Protein AF-A0AA88V5H9-F1 (afdb_monomer_lite)

Structure (mmCIF, N/CA/C/O backbone):
data_AF-A0AA88V5H9-F1
#
_entry.id   AF-A0AA88V5H9-F1
#
loop_
_atom_site.group_PDB
_atom_site.id
_atom_site.type_symbol
_atom_site.label_atom_id
_atom_site.label_alt_id
_atom_site.label_comp_id
_atom_site.label_asym_id
_atom_site.label_entity_id
_atom_site.label_seq_id
_atom_site.pdbx_PDB_ins_code
_atom_site.Cartn_x
_atom_site.Cartn_y
_atom_site.Cartn_z
_atom_site.occupancy
_atom_site.B_iso_or_equiv
_atom_site.auth_seq_id
_atom_site.auth_comp_id
_atom_site.auth_asym_id
_atom_site.auth_atom_id
_atom_site.pdbx_PDB_model_num
ATOM 1 N N . MET A 1 1 ? -37.078 14.212 30.879 1.00 33.94 1 MET A N 1
ATOM 2 C CA . MET A 1 1 ? -36.644 15.447 30.212 1.00 33.94 1 MET A CA 1
ATOM 3 C C . MET A 1 1 ? -35.305 15.155 29.563 1.00 33.94 1 MET A C 1
ATOM 5 O O . MET A 1 1 ? -34.414 14.678 30.250 1.00 33.94 1 MET A O 1
ATOM 9 N N . ASP A 1 2 ? -35.291 15.362 28.246 1.00 44.31 2 ASP A N 1
ATOM 10 C CA . ASP A 1 2 ? -34.172 15.746 27.374 1.00 44.31 2 ASP A CA 1
ATOM 11 C C . ASP A 1 2 ? -33.145 14.662 26.989 1.00 44.31 2 ASP A C 1
ATOM 13 O O . ASP A 1 2 ? -32.385 14.179 27.814 1.00 44.31 2 ASP A O 1
ATOM 17 N N . PHE A 1 3 ? -33.238 14.059 25.792 1.00 46.16 3 PHE A N 1
ATOM 18 C CA . PHE A 1 3 ? -32.942 14.552 24.422 1.00 46.16 3 PHE A CA 1
ATOM 19 C C . PHE A 1 3 ? -31.452 14.431 24.039 1.00 46.16 3 PHE A C 1
ATOM 21 O O . PHE A 1 3 ? -30.675 15.354 24.233 1.00 46.16 3 PHE A O 1
ATOM 28 N N . TRP A 1 4 ? -31.094 13.310 23.400 1.00 51.12 4 TRP A N 1
ATOM 29 C CA . TRP A 1 4 ? -30.120 13.235 22.293 1.00 51.12 4 TRP A CA 1
ATOM 30 C C . TRP A 1 4 ? -30.272 11.851 21.637 1.00 51.12 4 TRP A C 1
ATOM 32 O O . TRP A 1 4 ? -29.879 10.835 22.192 1.00 51.12 4 TRP A O 1
ATOM 42 N N . ASN A 1 5 ? -31.144 11.700 20.642 1.00 51.78 5 ASN A N 1
ATOM 43 C CA . ASN A 1 5 ? -30.819 11.768 19.214 1.00 51.78 5 ASN A CA 1
ATOM 44 C C . ASN A 1 5 ? -29.468 11.129 18.840 1.00 51.78 5 ASN A C 1
ATOM 46 O O . ASN A 1 5 ? -28.413 11.709 19.075 1.00 51.78 5 ASN A O 1
ATOM 50 N N . GLY A 1 6 ? -29.528 9.963 18.199 1.00 40.66 6 GLY A N 1
ATOM 51 C CA . GLY A 1 6 ? -28.354 9.265 17.685 1.00 40.66 6 GLY A CA 1
ATOM 52 C C . GLY A 1 6 ? -28.696 7.931 17.027 1.00 40.66 6 GLY A C 1
ATOM 53 O O . GLY A 1 6 ? -28.257 6.884 17.477 1.00 40.66 6 GLY A O 1
ATOM 54 N N . SER A 1 7 ? -29.494 7.949 15.963 1.00 62.91 7 SER A N 1
ATOM 55 C CA . SER A 1 7 ? -29.297 7.006 14.853 1.00 62.91 7 SER A CA 1
ATOM 56 C C . SER A 1 7 ? -28.802 7.852 13.680 1.00 62.91 7 S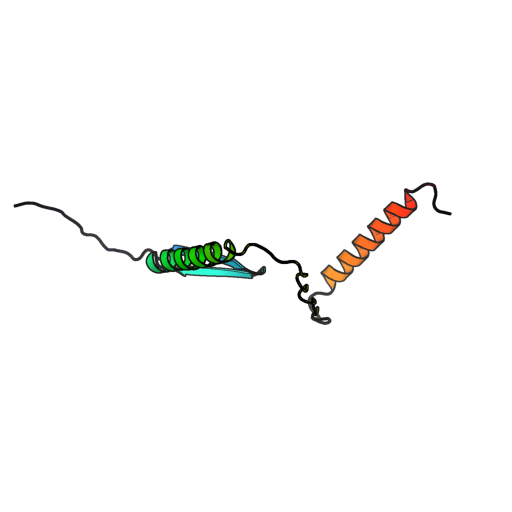ER A C 1
ATOM 58 O O . SER A 1 7 ? -29.312 8.962 13.519 1.00 62.91 7 SER A O 1
ATOM 60 N N . PRO A 1 8 ? -27.826 7.397 12.875 1.00 49.94 8 PRO A N 1
ATOM 61 C CA . PRO A 1 8 ? -27.998 6.137 12.160 1.00 49.94 8 PRO A CA 1
ATOM 62 C C . PRO A 1 8 ? -26.715 5.308 12.004 1.00 49.94 8 PRO A C 1
ATOM 64 O O . PRO A 1 8 ? -25.647 5.847 11.763 1.00 49.94 8 PRO A O 1
ATOM 67 N N . ASN A 1 9 ? -26.872 3.983 12.002 1.00 51.91 9 ASN A N 1
ATOM 68 C CA . ASN A 1 9 ? -26.084 3.081 11.159 1.00 51.91 9 ASN A CA 1
ATOM 69 C C . ASN A 1 9 ? -24.563 3.334 11.228 1.00 51.91 9 ASN A C 1
ATOM 71 O O . ASN A 1 9 ? -23.996 3.995 10.354 1.00 51.91 9 ASN A O 1
ATOM 75 N N . GLU A 1 10 ? -23.907 2.774 12.250 1.00 54.47 10 GLU A N 1
ATOM 76 C CA . GLU A 1 10 ? -22.474 2.478 12.198 1.00 54.47 10 GLU A CA 1
ATOM 77 C C . GLU A 1 10 ? -22.259 1.486 11.048 1.00 54.47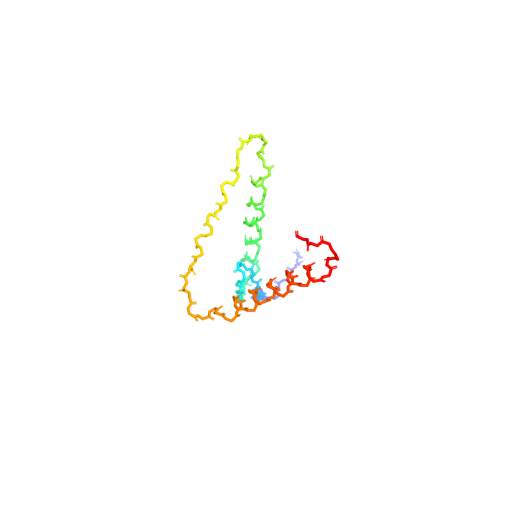 10 GLU A C 1
ATOM 79 O O . GLU A 1 10 ? -22.112 0.282 11.236 1.00 54.47 10 GLU A O 1
ATOM 84 N N . LYS A 1 11 ? -22.314 1.985 9.810 1.00 55.72 11 LYS A N 1
ATOM 85 C CA . LYS A 1 11 ? -21.698 1.317 8.683 1.00 55.72 11 LYS A CA 1
ATOM 86 C C . LYS A 1 11 ? -20.247 1.267 9.100 1.00 55.72 11 LYS A C 1
ATOM 88 O O . LYS A 1 11 ? -19.588 2.304 9.076 1.00 55.72 11 LYS A O 1
ATOM 93 N N . GLU A 1 12 ? -19.787 0.110 9.562 1.00 59.91 12 GLU A N 1
ATOM 94 C CA . GLU A 1 12 ? -18.367 -0.184 9.664 1.00 59.91 12 GLU A CA 1
ATOM 95 C C . GLU A 1 12 ? -17.806 0.074 8.269 1.00 59.91 12 GLU A C 1
ATOM 97 O O . GLU A 1 12 ? -17.893 -0.772 7.379 1.00 59.91 12 GLU A O 1
ATOM 102 N N . SER A 1 13 ? -17.373 1.313 8.027 1.00 65.06 13 SER A N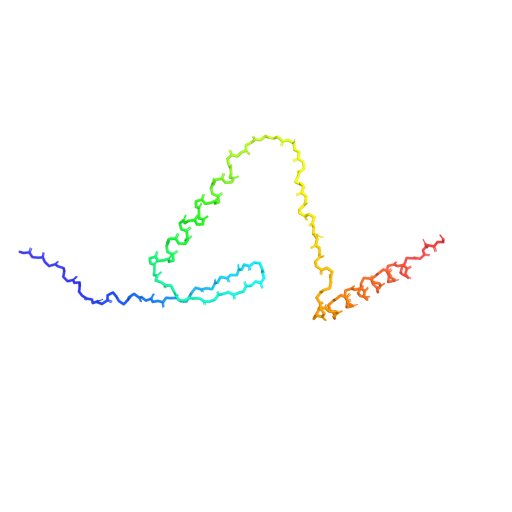 1
ATOM 103 C CA . SER A 1 13 ? -16.894 1.739 6.731 1.00 65.06 13 SER A CA 1
ATOM 104 C C . SER A 1 13 ? -15.582 1.013 6.568 1.00 65.06 13 SER A C 1
ATOM 106 O O . SER A 1 13 ? -14.575 1.404 7.158 1.00 65.06 13 SER A O 1
ATOM 108 N N . GLN A 1 14 ? -15.635 -0.111 5.867 1.00 74.12 14 GLN A N 1
ATOM 109 C CA . GLN A 1 14 ? -14.451 -0.845 5.495 1.00 74.12 14 GLN A CA 1
ATOM 110 C C . GLN A 1 14 ? -13.673 0.072 4.557 1.00 74.12 14 GLN A C 1
ATOM 112 O O . GLN A 1 14 ? -14.171 0.476 3.505 1.00 74.12 14 GLN A O 1
ATOM 117 N N . GLN A 1 15 ? -12.506 0.507 5.020 1.00 82.56 15 GLN A N 1
ATOM 118 C CA . GLN A 1 15 ? -11.618 1.378 4.269 1.00 82.56 15 GLN A CA 1
ATOM 119 C C . GLN A 1 15 ? -10.453 0.543 3.766 1.00 82.56 15 GLN A C 1
ATOM 121 O O . GLN A 1 15 ? -9.949 -0.341 4.462 1.00 82.56 15 GLN A O 1
ATOM 126 N N . GLN A 1 16 ? -10.023 0.841 2.548 1.00 92.31 16 GLN A N 1
ATOM 127 C CA . GLN A 1 16 ? -8.914 0.148 1.927 1.00 92.31 16 GLN A CA 1
ATOM 128 C C . GLN A 1 16 ? -7.590 0.603 2.553 1.00 92.31 16 GLN A C 1
ATOM 130 O O . GLN A 1 16 ? -7.240 1.784 2.515 1.00 92.31 16 GLN A O 1
ATOM 135 N N . LEU A 1 17 ? -6.828 -0.344 3.090 1.00 92.94 17 LEU A N 1
ATOM 136 C CA . LEU A 1 17 ? -5.473 -0.156 3.589 1.00 92.94 17 LEU A CA 1
ATOM 137 C C . LEU A 1 17 ? -4.473 -0.765 2.601 1.00 92.94 17 LEU A C 1
ATOM 139 O O . LEU A 1 17 ? -4.597 -1.920 2.195 1.00 92.94 17 LEU A O 1
ATOM 143 N N . THR A 1 18 ? -3.452 0.012 2.234 1.00 96.06 18 THR A N 1
ATOM 144 C CA . THR A 1 18 ? -2.339 -0.458 1.397 1.00 96.06 18 THR A CA 1
ATOM 145 C C . THR A 1 18 ? -1.071 -0.565 2.233 1.00 96.06 18 THR A C 1
ATOM 147 O O . THR A 1 18 ? -0.645 0.407 2.854 1.00 96.06 18 THR A O 1
ATOM 150 N N . ILE A 1 19 ? -0.449 -1.742 2.229 1.00 93.69 19 ILE A N 1
ATOM 151 C CA . ILE A 1 19 ? 0.758 -2.051 2.994 1.00 93.69 19 ILE A CA 1
ATOM 152 C C . ILE A 1 19 ? 1.903 -2.317 2.019 1.00 93.69 19 ILE A C 1
ATOM 154 O O . ILE A 1 19 ? 1.830 -3.233 1.197 1.00 93.69 19 ILE A O 1
ATOM 158 N N . PHE A 1 20 ? 2.981 -1.544 2.149 1.00 95.12 20 PHE A N 1
ATOM 159 C CA . PHE A 1 20 ? 4.232 -1.755 1.424 1.00 95.12 20 PHE A CA 1
ATOM 160 C C . PHE A 1 20 ? 5.281 -2.321 2.373 1.00 95.12 20 PHE A C 1
ATOM 162 O O . PHE A 1 20 ? 5.675 -1.665 3.336 1.00 95.12 20 PHE A O 1
ATOM 169 N N . TYR A 1 21 ? 5.756 -3.533 2.101 1.00 90.88 21 TYR A N 1
ATOM 170 C CA . TYR A 1 21 ? 6.774 -4.170 2.928 1.00 90.88 21 TYR A CA 1
ATOM 171 C C . TYR A 1 21 ? 7.667 -5.095 2.102 1.00 90.88 21 TYR A C 1
ATOM 173 O O . TYR A 1 21 ? 7.184 -5.976 1.387 1.00 90.88 21 TYR A O 1
ATOM 181 N N . ASN A 1 22 ? 8.987 -4.915 2.222 1.00 92.31 22 ASN A N 1
ATOM 182 C CA . ASN A 1 22 ? 10.001 -5.724 1.536 1.00 92.31 22 ASN A CA 1
ATOM 183 C C . ASN A 1 22 ? 9.781 -5.817 0.007 1.00 92.31 22 ASN A C 1
ATOM 185 O O . ASN A 1 22 ? 9.787 -6.900 -0.576 1.00 92.31 22 ASN A O 1
ATOM 189 N N . GLY A 1 23 ? 9.484 -4.679 -0.631 1.00 93.62 23 GLY A N 1
ATOM 190 C CA . GLY A 1 23 ? 9.202 -4.605 -2.071 1.00 93.62 23 GLY A CA 1
ATOM 191 C C . GLY A 1 23 ? 7.886 -5.260 -2.513 1.00 93.62 23 GLY A C 1
ATOM 192 O O . GLY A 1 23 ? 7.615 -5.315 -3.710 1.00 93.62 23 GLY A O 1
ATOM 193 N N . ARG A 1 24 ? 7.066 -5.750 -1.576 1.00 94.06 24 ARG A N 1
ATOM 194 C CA . ARG A 1 24 ? 5.730 -6.299 -1.838 1.00 94.06 24 ARG A CA 1
ATOM 195 C C . ARG A 1 24 ? 4.659 -5.283 -1.455 1.00 94.06 24 ARG A C 1
ATOM 197 O O . ARG A 1 24 ? 4.840 -4.525 -0.502 1.00 94.06 24 ARG A O 1
ATOM 204 N N . MET A 1 25 ? 3.553 -5.303 -2.193 1.00 95.50 25 MET A N 1
ATOM 205 C CA . MET A 1 25 ? 2.372 -4.474 -1.961 1.00 95.50 25 MET A CA 1
ATOM 206 C C . MET A 1 25 ? 1.175 -5.383 -1.689 1.00 95.50 25 MET A C 1
ATOM 208 O O . MET A 1 25 ? 0.882 -6.263 -2.500 1.00 95.50 25 MET A O 1
ATOM 212 N N . SER A 1 26 ? 0.493 -5.150 -0.572 1.00 93.62 26 SER A N 1
ATOM 213 C CA . SER A 1 26 ? -0.753 -5.828 -0.207 1.00 93.62 26 SER A CA 1
ATOM 214 C C . SER A 1 26 ? -1.850 -4.793 0.010 1.00 93.62 26 SER A C 1
ATOM 216 O O . SER A 1 26 ? -1.600 -3.755 0.618 1.00 93.62 26 SER A O 1
ATOM 218 N N . VAL A 1 27 ? -3.056 -5.084 -0.470 1.00 95.56 27 VAL A N 1
ATOM 219 C CA . VAL A 1 27 ? -4.235 -4.223 -0.330 1.00 95.56 27 VAL A CA 1
ATOM 220 C C . VAL A 1 27 ? -5.320 -5.028 0.375 1.00 95.56 27 VAL A C 1
ATOM 222 O O . VAL A 1 27 ? -5.632 -6.135 -0.065 1.00 95.56 27 VAL A O 1
ATOM 225 N N . CYS A 1 28 ? -5.861 -4.512 1.474 1.00 93.00 28 CYS A N 1
ATOM 226 C CA . CYS A 1 28 ? -6.931 -5.164 2.225 1.00 93.00 28 CYS A CA 1
ATOM 227 C C . CYS A 1 28 ? -7.945 -4.150 2.748 1.00 93.00 28 CYS A C 1
ATOM 229 O O . CYS A 1 28 ? -7.599 -3.010 3.046 1.00 93.00 28 CYS A O 1
ATOM 231 N N . ASP A 1 29 ? -9.192 -4.584 2.887 1.00 95.31 29 ASP A N 1
ATOM 232 C CA . ASP A 1 29 ? -10.230 -3.792 3.532 1.00 95.31 29 ASP A CA 1
ATOM 233 C C . ASP A 1 29 ? -10.189 -4.044 5.038 1.00 95.31 29 ASP A C 1
ATOM 235 O O . ASP A 1 29 ? -10.169 -5.192 5.492 1.00 95.31 29 ASP A O 1
ATOM 239 N N . VAL A 1 30 ? -10.139 -2.969 5.818 1.00 90.62 30 VAL A N 1
ATOM 240 C CA . VAL A 1 30 ? -10.059 -3.037 7.2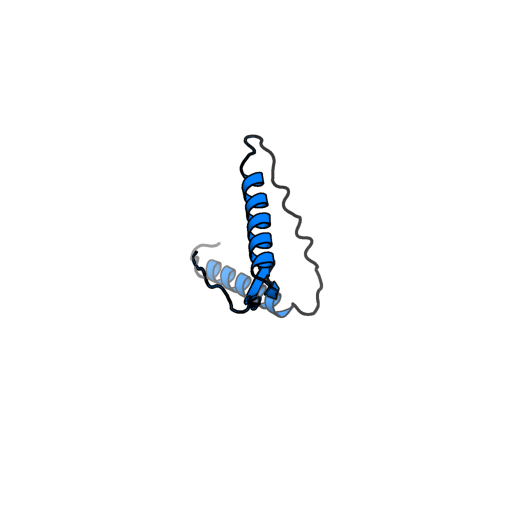79 1.00 90.62 30 VAL A CA 1
ATOM 241 C C . VAL A 1 30 ? -11.132 -2.167 7.909 1.00 90.62 30 VAL A C 1
ATOM 243 O O . VAL A 1 30 ? -11.522 -1.127 7.371 1.00 90.62 30 VAL A O 1
ATOM 246 N N . THR A 1 31 ? -11.611 -2.582 9.079 1.00 93.94 31 THR A N 1
ATOM 247 C CA . THR A 1 31 ? -12.460 -1.719 9.903 1.00 93.94 31 THR A CA 1
ATOM 248 C C . THR A 1 31 ? -11.610 -0.674 10.619 1.00 93.94 31 THR A C 1
ATOM 250 O O . THR A 1 31 ? -10.414 -0.862 10.861 1.00 93.94 31 THR A O 1
ATOM 253 N N . GLU A 1 32 ? -12.237 0.421 11.040 1.00 89.75 32 GLU A N 1
ATOM 254 C CA . GLU A 1 32 ? -11.560 1.460 11.818 1.00 89.75 32 GLU A CA 1
ATOM 255 C C . GLU A 1 32 ? -10.892 0.892 13.085 1.00 89.75 32 GLU A C 1
ATOM 257 O O . GLU A 1 32 ? -9.765 1.256 13.428 1.00 89.75 32 GLU A O 1
ATOM 262 N N . ARG A 1 33 ? -11.557 -0.056 13.761 1.00 90.44 33 ARG A N 1
ATOM 263 C CA . ARG A 1 33 ? -11.020 -0.714 14.961 1.00 90.44 33 ARG A CA 1
ATOM 264 C C . ARG A 1 33 ? -9.737 -1.491 14.657 1.00 90.44 33 ARG A C 1
ATOM 266 O O . ARG A 1 33 ? -8.782 -1.404 15.427 1.00 90.44 33 ARG A O 1
ATOM 273 N N . GLN A 1 34 ? -9.696 -2.207 13.532 1.00 93.12 34 GLN A N 1
ATOM 274 C CA . GLN A 1 34 ? -8.503 -2.934 13.089 1.00 93.12 34 GLN A CA 1
ATOM 275 C C . GLN A 1 34 ? -7.364 -1.975 12.724 1.00 93.12 34 GLN A C 1
ATOM 277 O O . GLN A 1 34 ? -6.233 -2.187 13.156 1.00 93.12 34 GLN A O 1
ATOM 282 N N . ALA A 1 35 ? -7.657 -0.884 12.008 1.00 92.19 35 ALA A N 1
ATOM 283 C CA . ALA A 1 35 ? -6.659 0.126 11.653 1.00 92.19 35 ALA A CA 1
ATOM 284 C C . ALA A 1 35 ? -6.014 0.763 12.898 1.00 92.19 35 ALA A C 1
ATOM 286 O O . ALA A 1 35 ? -4.788 0.856 12.989 1.00 92.19 35 ALA A O 1
ATOM 287 N N . ARG A 1 36 ? -6.825 1.130 13.901 1.00 92.81 36 ARG A N 1
ATOM 288 C CA . ARG A 1 36 ? -6.332 1.672 15.180 1.00 92.81 36 ARG A CA 1
ATOM 289 C C . ARG A 1 36 ? -5.430 0.681 15.919 1.00 92.81 36 ARG A C 1
ATOM 291 O O . ARG A 1 36 ? -4.393 1.083 16.441 1.00 92.81 36 ARG A O 1
ATOM 298 N N . ALA A 1 37 ? -5.799 -0.601 15.942 1.00 95.19 37 ALA A N 1
ATOM 299 C CA . ALA A 1 37 ? -4.988 -1.641 16.573 1.00 95.19 37 ALA A CA 1
ATOM 300 C C . ALA A 1 37 ? -3.623 -1.810 15.882 1.00 95.19 37 ALA A C 1
ATOM 302 O O . ALA A 1 37 ? -2.606 -1.890 16.565 1.00 95.19 37 ALA A O 1
ATOM 303 N N . ILE A 1 38 ? -3.586 -1.798 14.543 1.00 93.19 38 ILE A N 1
ATOM 304 C CA . ILE A 1 38 ? -2.338 -1.882 13.764 1.00 93.19 38 ILE A CA 1
ATOM 305 C C . ILE A 1 38 ? -1.396 -0.725 14.117 1.00 93.19 38 ILE A C 1
ATOM 307 O O . ILE A 1 38 ? -0.223 -0.959 14.405 1.00 93.19 38 ILE A O 1
ATOM 311 N N . ILE A 1 39 ? -1.907 0.512 14.134 1.00 92.12 39 ILE A N 1
ATOM 312 C CA . ILE A 1 39 ? -1.107 1.703 14.457 1.00 92.12 39 ILE A CA 1
ATOM 313 C C . ILE A 1 39 ? -0.553 1.607 15.881 1.00 92.12 39 ILE A C 1
ATOM 315 O O . ILE A 1 39 ? 0.641 1.809 16.082 1.00 92.12 39 ILE A O 1
ATOM 319 N N . LEU A 1 40 ? -1.394 1.252 16.857 1.00 95.06 40 LEU A N 1
ATOM 320 C CA . LEU A 1 40 ? -0.987 1.152 18.259 1.00 95.06 40 LEU A CA 1
ATOM 321 C C . LEU A 1 40 ? 0.122 0.112 18.468 1.00 95.06 40 LEU A C 1
ATOM 323 O O . LEU A 1 40 ? 1.098 0.390 19.164 1.00 95.06 40 LEU A O 1
ATOM 327 N N . LEU A 1 41 ? -0.008 -1.063 17.845 1.00 94.00 41 LEU A N 1
ATOM 328 C CA . LEU A 1 41 ? 1.007 -2.116 17.919 1.00 94.00 41 LEU A CA 1
ATOM 329 C C . LEU A 1 41 ? 2.330 -1.665 17.288 1.00 94.00 41 LEU A C 1
ATOM 331 O O . LEU A 1 41 ? 3.387 -1.845 17.890 1.00 94.00 41 LEU A O 1
ATOM 335 N N . ALA A 1 42 ? 2.274 -1.019 16.120 1.00 89.44 42 ALA A N 1
ATOM 336 C CA . ALA A 1 42 ? 3.464 -0.503 15.450 1.00 89.44 42 ALA A CA 1
ATOM 337 C C . ALA A 1 42 ? 4.170 0.595 16.271 1.00 89.44 42 ALA A C 1
ATOM 339 O O . ALA A 1 42 ? 5.395 0.594 16.375 1.00 89.44 42 ALA A O 1
ATOM 340 N N . SER A 1 43 ? 3.414 1.507 16.898 1.00 90.31 43 SER A N 1
ATOM 341 C CA . SER A 1 43 ? 3.974 2.563 17.754 1.00 90.31 43 SER A CA 1
ATOM 342 C C . SER A 1 43 ? 4.653 2.017 19.013 1.00 90.31 43 SER A C 1
ATOM 344 O O . SER A 1 43 ? 5.640 2.583 19.476 1.00 90.31 43 SER A O 1
ATOM 346 N N . GLN A 1 44 ? 4.159 0.914 19.580 1.00 90.94 44 GLN A N 1
ATOM 347 C CA . GLN A 1 44 ? 4.786 0.299 20.751 1.00 90.94 44 GLN A CA 1
ATOM 348 C C . GLN A 1 44 ? 6.165 -0.298 20.424 1.00 90.94 44 GLN A C 1
ATOM 350 O O . GLN A 1 44 ? 7.093 -0.176 21.227 1.00 90.94 44 GLN A O 1
ATOM 355 N N . GLU A 1 45 ? 6.316 -0.919 19.251 1.00 76.00 45 GLU A N 1
ATOM 356 C CA . GLU A 1 45 ? 7.580 -1.526 18.816 1.00 76.00 45 GLU A CA 1
ATOM 357 C C . GLU A 1 45 ? 8.684 -0.470 18.620 1.00 76.00 45 GLU A C 1
ATOM 359 O O . GLU A 1 45 ? 9.830 -0.675 19.032 1.00 76.00 45 GLU A O 1
ATOM 364 N N . THR A 1 46 ? 8.345 0.698 18.060 1.00 69.12 46 THR A N 1
ATOM 365 C CA . THR A 1 46 ? 9.321 1.771 17.801 1.00 69.12 46 THR A CA 1
ATOM 366 C C . THR A 1 46 ? 9.860 2.420 19.076 1.00 69.12 46 THR A C 1
ATOM 368 O O . THR A 1 46 ? 11.036 2.780 19.131 1.00 69.12 46 THR A O 1
ATOM 371 N N . GLU A 1 47 ? 9.043 2.515 20.127 1.00 62.91 47 GLU A N 1
ATOM 372 C CA . GLU A 1 47 ? 9.434 3.109 21.415 1.00 62.91 47 GLU A CA 1
ATOM 373 C C . GLU A 1 47 ? 10.339 2.193 22.257 1.00 62.91 47 GLU A C 1
ATOM 375 O O . GLU A 1 47 ? 11.075 2.653 23.131 1.00 62.91 47 GLU A O 1
ATOM 380 N N . GLN A 1 48 ? 10.321 0.880 22.012 1.00 58.41 48 GLN A N 1
ATOM 381 C CA . GLN A 1 48 ? 11.140 -0.071 22.770 1.00 58.41 48 GLN A CA 1
ATOM 382 C C . GLN A 1 48 ? 12.595 -0.128 22.262 1.00 58.41 48 GLN A C 1
ATOM 384 O O . GLN A 1 48 ? 13.512 -0.451 23.019 1.00 58.41 48 GLN A O 1
ATOM 389 N N . LYS A 1 49 ? 12.834 0.256 21.001 1.00 56.88 49 LYS A N 1
ATOM 390 C CA . LYS A 1 49 ? 14.163 0.286 20.363 1.00 56.88 49 LYS A CA 1
ATOM 391 C C . LYS A 1 49 ? 15.040 1.462 20.821 1.00 56.88 49 LYS A C 1
ATOM 393 O O . LYS A 1 49 ? 16.255 1.405 20.656 1.00 56.88 49 LYS A O 1
ATOM 398 N N . SER A 1 50 ? 14.458 2.510 21.408 1.00 55.91 50 SER A N 1
ATOM 399 C CA . SER A 1 50 ? 15.145 3.773 21.730 1.00 55.91 50 SER A CA 1
ATOM 400 C C . SER A 1 50 ? 15.789 3.835 23.128 1.00 55.91 50 SER A C 1
ATOM 402 O O . SER A 1 50 ? 16.371 4.858 23.479 1.00 55.91 50 SER A O 1
ATOM 404 N N . LYS A 1 51 ? 15.737 2.761 23.936 1.00 54.66 51 LYS A N 1
ATOM 405 C CA . LYS A 1 51 ? 16.172 2.771 25.355 1.00 54.66 51 LYS A CA 1
ATOM 406 C C . LYS A 1 51 ? 17.440 1.973 25.698 1.00 54.66 51 LYS A C 1
ATOM 408 O O . LYS A 1 51 ? 17.614 1.599 26.853 1.00 54.66 51 LYS A O 1
ATOM 413 N N . THR A 1 52 ? 18.353 1.720 24.760 1.00 47.03 52 THR A N 1
ATOM 414 C CA . THR A 1 52 ? 19.658 1.107 25.105 1.00 47.03 52 THR A CA 1
ATOM 415 C C . THR A 1 52 ? 20.826 2.068 24.862 1.00 47.03 52 THR A C 1
ATOM 417 O O . THR A 1 52 ? 21.129 2.374 23.710 1.00 47.03 52 THR A O 1
ATOM 420 N N . PRO A 1 53 ? 21.507 2.554 25.923 1.00 54.44 53 PRO A N 1
ATOM 421 C CA . PRO A 1 53 ? 22.820 3.168 25.810 1.00 54.44 53 PRO A CA 1
ATOM 422 C C . PRO A 1 53 ? 23.931 2.116 26.005 1.00 54.44 53 PRO A C 1
ATOM 424 O O . PRO A 1 53 ? 23.823 1.243 26.8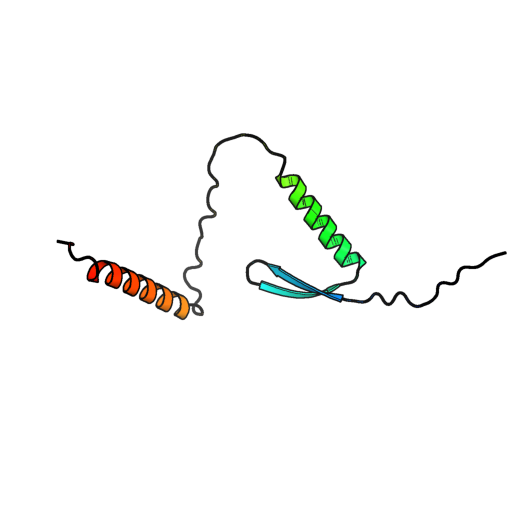62 1.00 54.44 53 PRO A O 1
ATOM 427 N N . THR A 1 54 ? 25.030 2.293 25.263 1.00 44.03 54 THR A N 1
ATOM 428 C CA . THR A 1 54 ? 26.378 1.728 25.500 1.00 44.03 54 THR A CA 1
ATOM 429 C C . THR A 1 54 ? 26.671 0.308 24.991 1.00 44.03 54 THR A C 1
ATOM 431 O O . THR A 1 54 ? 26.128 -0.675 25.479 1.00 44.03 54 THR A O 1
ATOM 434 N N . GLY A 1 55 ? 27.684 0.208 24.117 1.00 38.84 55 GLY A N 1
ATOM 435 C CA . GLY A 1 55 ? 28.543 -0.980 24.024 1.00 38.84 55 GLY A CA 1
ATOM 436 C C . GLY A 1 55 ? 28.929 -1.395 22.605 1.00 38.84 55 GLY A C 1
ATOM 437 O O . GLY A 1 55 ? 28.138 -1.986 21.887 1.00 38.84 55 GLY A O 1
ATOM 438 N N . SER A 1 56 ? 30.174 -1.119 22.222 1.00 51.22 56 SER A N 1
ATOM 439 C CA . SER A 1 56 ? 30.842 -1.617 21.014 1.00 51.22 56 SER A CA 1
ATOM 440 C C . SER A 1 56 ? 30.702 -3.137 20.813 1.00 51.22 56 SER A C 1
ATOM 442 O O . SER A 1 56 ? 31.210 -3.911 21.619 1.00 51.22 56 SER A O 1
ATOM 444 N N . SER A 1 57 ? 30.104 -3.571 19.702 1.00 48.97 57 SER A N 1
ATOM 445 C CA . SER A 1 57 ? 30.679 -4.540 18.746 1.00 48.97 57 SER A CA 1
ATOM 446 C C . SER A 1 57 ? 29.720 -4.737 17.562 1.00 48.97 57 SER A C 1
ATOM 448 O O . SER A 1 57 ? 28.506 -4.774 17.720 1.00 48.97 57 SER A O 1
ATOM 450 N N . GLU A 1 58 ? 30.315 -4.742 16.373 1.00 45.44 58 GLU A N 1
ATOM 451 C CA . GLU A 1 58 ? 29.782 -4.911 15.014 1.00 45.44 58 GLU A CA 1
ATOM 452 C C . GLU A 1 58 ? 28.324 -5.388 14.839 1.00 45.44 58 GLU A C 1
ATOM 454 O O . GLU A 1 58 ? 27.951 -6.456 15.331 1.00 45.44 58 GLU A O 1
ATOM 459 N N . PRO A 1 59 ? 27.516 -4.730 13.979 1.00 46.62 59 PRO A N 1
ATOM 460 C CA . PRO A 1 59 ? 26.423 -5.439 13.339 1.00 46.62 59 PRO A CA 1
ATOM 461 C C . PRO A 1 59 ? 27.042 -6.464 12.383 1.00 46.62 59 PRO A C 1
ATOM 463 O O . PRO A 1 59 ? 27.505 -6.118 11.294 1.00 46.62 59 PRO A O 1
ATOM 466 N N . SER A 1 60 ? 27.046 -7.736 12.794 1.00 49.88 60 SER A N 1
ATOM 467 C CA . SER A 1 60 ? 27.154 -8.857 11.863 1.00 49.88 60 SER A CA 1
ATOM 468 C C . SER A 1 60 ? 26.129 -8.607 10.761 1.00 49.88 60 SER A C 1
ATOM 470 O O . SER A 1 60 ? 24.917 -8.651 10.981 1.00 49.88 60 SER A O 1
ATOM 472 N N . SER A 1 61 ? 26.629 -8.212 9.592 1.00 54.81 61 SER A N 1
ATOM 473 C CA . SER A 1 61 ? 25.802 -8.040 8.410 1.00 54.81 61 SER A CA 1
ATOM 474 C C . SER A 1 61 ? 25.088 -9.368 8.176 1.00 54.81 61 SER A C 1
ATOM 476 O O . SER A 1 61 ? 25.756 -10.405 8.245 1.00 54.81 61 SER A O 1
ATOM 478 N N . PRO A 1 62 ? 23.775 -9.393 7.886 1.00 50.94 62 PRO A N 1
ATOM 479 C CA . PRO A 1 62 ? 23.179 -10.609 7.376 1.00 50.94 62 PRO A CA 1
ATOM 480 C C . PRO A 1 62 ? 23.939 -10.919 6.092 1.00 50.94 62 PRO A C 1
ATOM 482 O O . PRO A 1 62 ? 23.844 -10.182 5.109 1.00 50.94 62 PRO A O 1
ATOM 485 N N . LEU A 1 63 ? 24.777 -11.955 6.148 1.00 45.69 63 LEU A N 1
ATOM 486 C CA . LEU A 1 63 ? 25.421 -12.554 4.996 1.00 45.69 63 LEU A CA 1
ATOM 487 C C . LEU A 1 63 ? 24.297 -12.770 3.992 1.00 45.69 63 LEU A C 1
ATOM 489 O O . LEU A 1 63 ? 23.440 -13.632 4.187 1.00 45.69 63 LEU A O 1
ATOM 493 N N . ILE A 1 64 ? 24.260 -11.915 2.969 1.00 52.62 64 ILE A N 1
ATOM 494 C CA . ILE A 1 64 ? 23.389 -12.057 1.815 1.00 52.62 64 ILE A CA 1
ATOM 495 C C . ILE A 1 64 ? 23.868 -13.352 1.165 1.00 52.62 64 ILE A C 1
ATOM 497 O O . ILE A 1 64 ? 24.720 -13.354 0.276 1.00 52.62 64 ILE A O 1
ATOM 501 N N . GLN A 1 65 ? 23.347 -14.481 1.637 1.00 48.84 65 GLN A N 1
ATOM 502 C CA . GLN A 1 65 ? 23.295 -15.698 0.860 1.00 48.84 65 GLN A CA 1
ATOM 503 C C . GLN A 1 65 ? 22.297 -15.392 -0.246 1.00 48.84 65 GLN A C 1
ATOM 505 O O . GLN A 1 65 ? 21.102 -15.657 -0.155 1.00 48.84 65 GLN A O 1
ATOM 510 N N . SER A 1 66 ? 22.800 -14.694 -1.261 1.00 54.16 66 SER A N 1
ATOM 511 C CA . SER A 1 66 ? 22.139 -14.531 -2.539 1.00 54.16 66 SER A CA 1
ATOM 512 C C . SER A 1 66 ? 21.654 -15.921 -2.947 1.00 54.16 66 SER A C 1
ATOM 514 O O . SER A 1 66 ? 22.501 -16.817 -3.055 1.00 54.16 66 SER A O 1
ATOM 516 N N . PRO A 1 67 ? 20.358 -16.122 -3.237 1.00 48.69 67 PRO A N 1
ATOM 517 C CA . PRO A 1 67 ? 19.929 -17.258 -4.024 1.00 48.69 67 PRO A CA 1
ATOM 518 C C . PRO A 1 67 ? 20.534 -17.060 -5.415 1.00 48.69 67 PRO A C 1
ATOM 520 O O . PRO A 1 67 ? 19.969 -16.432 -6.313 1.00 48.69 67 PRO A O 1
ATOM 523 N N . VAL A 1 68 ? 21.764 -17.539 -5.573 1.00 53.56 68 VAL A N 1
ATOM 524 C CA . VAL A 1 68 ? 22.337 -17.801 -6.878 1.00 53.56 68 VAL A CA 1
ATOM 525 C C . VAL A 1 68 ? 21.385 -18.820 -7.502 1.00 53.56 68 VAL A C 1
ATOM 527 O O . VAL A 1 68 ? 21.154 -19.873 -6.923 1.00 53.56 68 VAL A O 1
ATOM 530 N N . TYR A 1 69 ? 20.823 -18.466 -8.660 1.00 51.88 69 TYR A N 1
ATOM 531 C CA . TYR A 1 69 ? 19.915 -19.270 -9.489 1.00 51.88 69 TYR A CA 1
ATOM 532 C C . TYR A 1 69 ? 18.404 -19.206 -9.181 1.00 51.88 69 TYR A C 1
ATOM 534 O O . TYR A 1 69 ? 17.760 -20.184 -8.828 1.00 51.88 69 TYR A O 1
ATOM 542 N N . SER A 1 70 ? 17.786 -18.060 -9.481 1.00 47.66 70 SER A N 1
ATOM 543 C CA . SER A 1 70 ? 16.420 -18.046 -10.036 1.00 47.66 70 SER A CA 1
ATOM 544 C C . SER A 1 70 ? 16.504 -17.743 -11.542 1.00 47.66 70 SER A C 1
ATOM 546 O O . SER A 1 70 ? 17.125 -16.738 -11.909 1.00 47.66 70 SER A O 1
ATOM 548 N N . PRO A 1 71 ? 15.924 -18.567 -12.440 1.00 52.66 71 PRO A N 1
ATOM 549 C CA . PRO A 1 71 ? 16.121 -18.437 -13.890 1.00 52.66 71 PRO A CA 1
ATOM 550 C C . PRO A 1 71 ? 15.426 -17.201 -14.491 1.00 52.66 71 PRO A C 1
ATOM 552 O O . PRO A 1 71 ? 15.701 -16.823 -15.626 1.00 52.66 71 PRO A O 1
ATOM 555 N N . THR A 1 72 ? 14.583 -16.516 -13.718 1.00 55.28 72 THR A N 1
ATOM 556 C CA . THR A 1 72 ? 13.707 -15.436 -14.199 1.00 55.28 72 THR A CA 1
ATOM 557 C C . THR A 1 72 ? 14.321 -14.026 -14.074 1.00 55.28 72 THR A C 1
ATOM 559 O O . THR A 1 72 ? 13.740 -13.056 -14.547 1.00 55.28 72 THR A O 1
ATOM 562 N N . GLY A 1 73 ? 15.519 -13.875 -13.485 1.00 55.22 73 GLY A N 1
ATOM 563 C CA . GLY A 1 73 ? 16.142 -12.565 -13.183 1.00 55.22 73 GLY A CA 1
ATOM 564 C C . GLY A 1 73 ? 17.355 -12.159 -14.039 1.00 55.22 73 GLY A C 1
ATOM 565 O O . GLY A 1 73 ? 18.034 -11.174 -13.738 1.00 55.22 73 GLY A O 1
ATOM 566 N N . LEU A 1 74 ? 17.689 -12.912 -15.093 1.00 56.91 74 LEU A N 1
ATOM 567 C CA . LEU A 1 74 ? 18.977 -12.778 -15.797 1.00 56.91 74 LEU A CA 1
ATOM 568 C C . LEU A 1 74 ? 19.166 -11.446 -16.554 1.00 56.91 74 LEU A C 1
ATOM 570 O O . LEU A 1 74 ? 20.308 -11.045 -16.792 1.00 56.91 74 LEU A O 1
ATOM 574 N N . SER A 1 75 ? 18.083 -10.744 -16.910 1.00 60.97 75 SER A N 1
ATOM 575 C CA . SER A 1 75 ? 18.148 -9.472 -17.652 1.00 60.97 75 SER A CA 1
ATOM 576 C C . SER A 1 75 ? 18.738 -8.332 -16.810 1.00 60.97 75 SER A C 1
ATOM 578 O O . SER A 1 75 ? 19.700 -7.683 -17.227 1.00 60.97 75 SER A O 1
ATOM 580 N N . MET A 1 76 ? 18.255 -8.146 -15.575 1.00 68.31 76 MET A N 1
ATOM 581 C CA . MET A 1 76 ? 18.728 -7.074 -14.686 1.00 68.31 76 MET A CA 1
ATOM 582 C C . MET A 1 76 ? 20.218 -7.216 -14.357 1.00 68.31 76 MET A C 1
ATOM 584 O O . MET A 1 76 ? 20.951 -6.227 -14.345 1.00 68.31 76 MET A O 1
ATOM 588 N N . LYS A 1 77 ? 20.693 -8.456 -14.177 1.00 79.00 77 LYS A N 1
ATOM 589 C CA . LYS A 1 77 ? 22.107 -8.744 -13.900 1.00 79.00 77 LYS A CA 1
ATOM 590 C C . LYS A 1 77 ? 23.011 -8.394 -15.086 1.00 79.00 77 LYS A C 1
ATOM 592 O O . LYS A 1 77 ? 24.067 -7.796 -14.895 1.00 79.00 77 LYS A O 1
ATOM 597 N N . ARG A 1 78 ? 22.589 -8.720 -16.317 1.00 78.06 78 ARG A N 1
ATOM 598 C CA . ARG A 1 78 ? 23.337 -8.379 -17.543 1.00 78.06 78 ARG A CA 1
ATOM 599 C C . ARG A 1 78 ? 23.385 -6.869 -17.774 1.00 78.06 78 ARG A C 1
ATOM 601 O O . ARG A 1 78 ? 24.446 -6.352 -18.123 1.00 78.06 78 ARG A O 1
ATOM 608 N N . SER A 1 79 ? 22.273 -6.168 -17.557 1.00 87.19 79 SER A N 1
ATOM 609 C CA . SER A 1 79 ? 22.211 -4.707 -17.680 1.00 87.19 79 SER A CA 1
ATOM 610 C C . SER A 1 79 ? 23.116 -4.017 -16.662 1.00 87.19 79 SER A C 1
ATOM 612 O O . SER A 1 79 ? 23.903 -3.151 -17.043 1.00 87.19 79 SER A O 1
ATOM 614 N N . LEU A 1 80 ? 23.086 -4.452 -15.397 1.00 89.38 80 LEU A N 1
ATOM 615 C CA . LEU A 1 80 ? 23.954 -3.910 -14.349 1.00 89.38 80 LEU A CA 1
ATOM 616 C C . LEU A 1 80 ? 25.436 -4.173 -14.645 1.00 89.38 80 LEU A C 1
ATOM 618 O O . LEU A 1 80 ? 26.251 -3.257 -14.570 1.00 89.38 80 LEU A O 1
ATOM 622 N N . GLN A 1 81 ? 25.786 -5.393 -15.058 1.00 89.38 81 GLN A N 1
ATOM 623 C CA . GLN A 1 81 ? 27.156 -5.737 -15.436 1.00 89.38 81 GLN A CA 1
ATOM 624 C C . GLN A 1 81 ? 27.670 -4.848 -16.578 1.00 89.38 81 GLN A C 1
ATOM 626 O O . GLN A 1 81 ? 28.743 -4.256 -16.463 1.00 89.38 81 GLN A O 1
ATOM 631 N N . ARG A 1 82 ? 26.890 -4.697 -17.658 1.00 87.62 82 ARG A N 1
ATOM 632 C CA . ARG A 1 82 ? 27.253 -3.829 -18.791 1.00 87.62 82 ARG A CA 1
ATOM 633 C C . ARG A 1 82 ? 27.358 -2.365 -18.374 1.00 87.62 82 ARG A C 1
ATOM 635 O O . ARG A 1 82 ? 28.257 -1.671 -18.840 1.00 87.62 82 ARG A O 1
ATOM 642 N N . PHE A 1 83 ? 26.466 -1.895 -17.504 1.00 92.75 83 PHE A N 1
ATOM 643 C CA . PHE A 1 83 ? 26.503 -0.534 -16.974 1.00 92.75 83 PHE A CA 1
ATOM 644 C C . PHE A 1 83 ? 27.800 -0.264 -16.203 1.00 92.75 83 PHE A C 1
ATOM 646 O O . PHE A 1 83 ? 28.482 0.723 -16.482 1.00 92.75 83 PHE A O 1
ATOM 653 N N . LEU A 1 84 ? 28.178 -1.163 -15.290 1.00 93.44 84 LEU A N 1
ATOM 654 C CA . LEU A 1 84 ? 29.407 -1.040 -14.505 1.00 93.44 84 LEU A CA 1
ATOM 655 C C . LEU A 1 84 ? 30.653 -1.104 -15.395 1.00 93.44 84 LEU A C 1
ATOM 657 O O . LEU A 1 84 ? 31.515 -0.231 -15.290 1.00 93.44 84 LEU A O 1
ATOM 661 N N . GLN A 1 85 ? 30.708 -2.058 -16.331 1.00 92.06 85 GLN A N 1
ATOM 662 C CA . GLN A 1 85 ? 31.792 -2.150 -17.315 1.00 92.06 85 GLN A CA 1
ATOM 663 C C . GLN A 1 85 ? 31.906 -0.862 -18.138 1.00 92.06 85 GLN A C 1
ATOM 665 O O . GLN A 1 85 ? 32.993 -0.310 -18.279 1.00 92.06 85 GLN A O 1
ATOM 670 N N . LYS A 1 86 ? 30.793 -0.336 -18.661 1.00 92.19 86 LYS A N 1
ATOM 671 C CA . LYS A 1 86 ? 30.790 0.905 -19.453 1.00 92.19 86 LYS A CA 1
ATOM 672 C C . LYS A 1 86 ? 31.260 2.103 -18.629 1.00 92.19 86 LYS A C 1
ATOM 674 O O . LYS A 1 86 ? 31.997 2.946 -19.136 1.00 92.19 86 LYS A O 1
ATOM 679 N N . ARG A 1 87 ? 30.854 2.178 -17.358 1.00 89.06 87 ARG A N 1
ATOM 680 C CA . ARG A 1 87 ? 31.261 3.250 -16.445 1.00 89.06 87 ARG A CA 1
ATOM 681 C C . ARG A 1 87 ? 32.759 3.198 -16.151 1.00 89.06 87 ARG A C 1
ATOM 683 O O . ARG A 1 87 ? 33.397 4.240 -16.242 1.00 89.06 87 ARG A O 1
ATOM 690 N N . GLN A 1 88 ? 33.313 2.017 -15.871 1.00 85.31 88 GLN A N 1
ATOM 691 C CA . GLN A 1 88 ? 34.754 1.853 -15.654 1.00 85.31 88 GLN A CA 1
ATOM 692 C C . GLN A 1 88 ? 35.567 2.227 -16.894 1.00 85.31 88 GLN A C 1
ATOM 694 O O . GLN A 1 88 ? 36.482 3.037 -16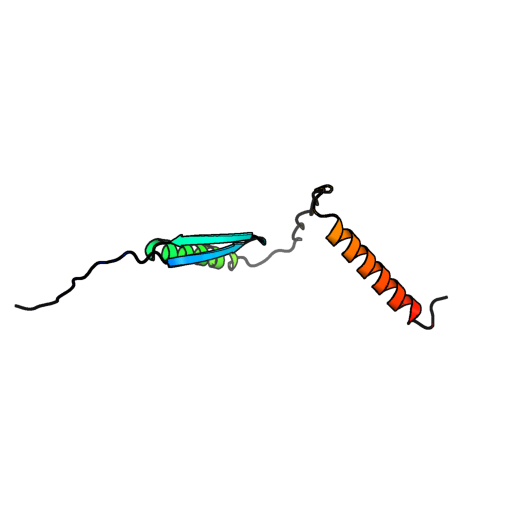.786 1.00 85.31 88 GLN A O 1
ATOM 699 N N . HIS A 1 89 ? 35.195 1.723 -18.076 1.00 85.38 89 HIS A N 1
ATOM 700 C CA . HIS A 1 89 ? 35.886 2.080 -19.319 1.00 85.38 89 HIS A CA 1
ATOM 701 C C . HIS A 1 89 ? 35.851 3.581 -19.588 1.00 85.38 89 HIS A C 1
ATOM 703 O O . HIS A 1 89 ? 36.853 4.140 -20.011 1.00 85.38 89 HIS A O 1
ATOM 709 N N . ARG A 1 90 ? 34.727 4.256 -19.312 1.00 85.38 90 ARG A N 1
ATOM 710 C CA . ARG A 1 90 ? 34.657 5.710 -19.471 1.00 85.38 90 ARG A CA 1
ATOM 711 C C . ARG A 1 90 ? 35.603 6.421 -18.509 1.00 85.38 90 ARG A C 1
ATOM 713 O O . ARG A 1 90 ? 36.295 7.319 -18.954 1.00 85.38 90 ARG A O 1
ATOM 720 N N . THR A 1 91 ? 35.670 6.015 -17.241 1.00 80.75 91 THR A N 1
ATOM 721 C CA . THR A 1 91 ? 36.619 6.586 -16.269 1.00 80.75 91 THR A CA 1
ATOM 722 C C . THR A 1 91 ? 38.077 6.387 -16.702 1.00 80.75 91 THR A C 1
ATOM 724 O O . THR A 1 91 ? 38.876 7.313 -16.585 1.00 80.75 91 THR A O 1
ATOM 727 N N . GLN A 1 92 ? 38.418 5.216 -17.247 1.00 76.88 92 GLN A N 1
ATOM 728 C CA . GLN A 1 92 ? 39.774 4.923 -17.724 1.00 76.88 92 GLN A CA 1
ATOM 729 C C . GLN A 1 92 ? 40.115 5.640 -19.040 1.00 76.88 92 GLN A C 1
ATOM 731 O O . GLN A 1 92 ? 41.221 6.131 -19.207 1.00 76.88 92 GLN A O 1
ATOM 736 N N . ALA A 1 93 ? 39.166 5.763 -19.969 1.00 72.50 93 ALA A N 1
ATOM 737 C CA . ALA A 1 93 ? 39.395 6.438 -21.247 1.00 72.50 93 ALA A CA 1
ATOM 738 C C . ALA A 1 93 ? 39.490 7.968 -21.118 1.00 72.50 93 ALA A C 1
ATOM 740 O O . ALA A 1 93 ? 40.132 8.611 -21.941 1.00 72.50 93 ALA A O 1
ATOM 741 N N . ILE A 1 94 ? 38.842 8.561 -20.107 1.00 74.69 94 ILE A N 1
ATOM 742 C CA . ILE A 1 94 ? 38.878 10.015 -19.867 1.00 74.69 94 ILE A CA 1
ATOM 743 C C . ILE A 1 94 ? 39.978 10.442 -18.893 1.00 74.69 94 ILE A C 1
ATOM 745 O O . ILE A 1 94 ? 40.067 11.625 -18.581 1.00 74.69 94 ILE A O 1
ATOM 749 N N . SER A 1 95 ? 40.776 9.509 -18.372 1.00 68.81 95 SER A N 1
ATOM 750 C CA . SER A 1 95 ? 41.914 9.828 -17.511 1.00 68.81 95 SER A CA 1
ATOM 751 C C . SER A 1 95 ? 43.182 9.886 -18.372 1.00 68.81 95 SER A C 1
ATOM 753 O O . SER A 1 95 ? 43.659 8.847 -18.820 1.00 68.81 95 SER A O 1
ATOM 755 N N . PRO A 1 96 ? 43.753 11.081 -18.627 1.00 67.19 96 PRO A N 1
ATOM 756 C CA . PRO A 1 96 ? 44.840 11.256 -19.598 1.00 67.19 96 PRO A CA 1
ATOM 757 C C . PRO A 1 96 ? 46.198 10.671 -19.171 1.00 67.19 96 PRO A C 1
ATOM 759 O O . PRO A 1 96 ? 47.166 10.793 -19.915 1.00 67.19 96 PRO A O 1
ATOM 762 N N . TYR A 1 97 ? 46.289 10.059 -17.985 1.00 65.50 97 TYR A N 1
ATOM 763 C CA . TYR A 1 97 ? 47.536 9.568 -17.398 1.00 65.50 97 TYR A CA 1
ATOM 764 C C . TYR A 1 97 ? 47.315 8.267 -16.616 1.00 65.50 97 TYR A C 1
ATOM 766 O O . TYR A 1 97 ? 47.379 8.247 -15.391 1.00 65.50 97 TYR A O 1
ATOM 774 N N . HIS A 1 98 ? 47.064 7.167 -17.320 1.00 60.59 98 HIS A N 1
ATOM 775 C CA . HIS A 1 98 ? 47.308 5.829 -16.782 1.00 60.59 98 HIS A CA 1
ATOM 776 C C . HIS A 1 98 ? 48.337 5.147 -17.694 1.00 60.59 98 HIS A C 1
ATOM 778 O O . HIS A 1 98 ? 48.053 4.904 -18.866 1.00 60.59 98 HIS A O 1
ATOM 784 N N . ARG A 1 99 ? 49.547 4.917 -17.167 1.00 55.03 99 ARG A N 1
ATOM 785 C CA . ARG A 1 99 ? 50.605 4.084 -17.758 1.00 55.03 99 ARG A CA 1
ATOM 786 C C . ARG A 1 99 ? 50.716 2.802 -16.949 1.00 55.03 99 ARG A C 1
ATOM 788 O O . ARG A 1 99 ? 50.585 2.909 -15.710 1.00 55.03 99 ARG A O 1
#

Radius of gyration: 27.22 Å; chains: 1; bounding box: 87×35×52 Å

Secondary structure (DSSP, 8-state):
-------S------EEEEEEETTEEEEEEE-HHHHHHHHHHHHHHHHHTT--------------------TT-HHHHHHHHHHHHHHHHHHHHT-S---

Sequence (99 aa):
MDFWNGSPNEKESQQQLTIFYNGRMSVCDVTERQARAIILLASQETEQKSKTPTGSSEPSSPLIQSPVYSPTGLSMKRSLQRFLQKRQHRTQAISPYHR

pLDDT: mean 71.6, std 19.14, range [33.94, 96.06]

Foldseek 3Di:
DDDDDDDDDPPQPFDWDWDDDPNDIDIDTDGPVRVVVVVVVVVVVVVVVPPDDDDDDDDPDPPCPPPPDDPPPVPVVVVVVVVVVVVVVVVVVPPPDDD

Organism: NCBI:txid1293975

InterPro domains:
  IPR010399 Tify domain [PF06200] (12-43)
  IPR010399 Tify domain [PS51320] (10-44)
  IPR010399 Tify domain [SM00979] (10-44)
  IPR018467 CO/COL/TOC1, conserved site [PF09425] (77-97)
  IPR040390 TIFY/JAZ family [PTHR33077] (10-97)